Protein AF-A0A699HAK7-F1 (afdb_monomer_lite)

InterPro domains:
  IPR029480 Transposase-associated domain [PF13963] (59-131)

Foldseek 3Di:
DDDDDDDDDDDDDDDDDDDDDDDDDDDDDDDDDDDDDDDDPPPPPPPDDPPPLVPCPDPVLLVDDLVDPSVVVSLVVLLVLCQVLADPVQWAFAQFPVRVSVDIDHSVCNSVRCSVGGGDPVPPAPVSSRGDDDDDDPPPPPPPDDD

Organism: Tanacetum cinerariifolium (NCBI:txid118510)

Radius of gyration: 33.63 Å; chains: 1; bounding box: 72×109×60 Å

Secondary structure (DSSP, 8-state):
---------------------PPPPP---------------------------------GGGGS-TTSHHHHHHHHHHHHHHGGG--TTSEEE--BTTTTTTSEEEHHHHHHHHHHH-B-TT--S-GGGTPPPPPPPP---------

Structure (mmCIF, N/CA/C/O backbone):
data_AF-A0A699HAK7-F1
#
_entry.id   AF-A0A699HAK7-F1
#
loop_
_atom_site.group_PDB
_atom_site.id
_atom_site.type_symbol
_atom_site.label_atom_id
_atom_site.label_alt_id
_atom_site.label_comp_id
_atom_site.label_asym_id
_atom_site.label_entity_id
_atom_site.label_seq_id
_atom_site.pdbx_PDB_ins_code
_atom_site.Cartn_x
_atom_site.Cartn_y
_atom_site.Cartn_z
_atom_site.occupancy
_atom_site.B_iso_or_equiv
_atom_site.auth_seq_id
_atom_site.auth_comp_id
_atom_site.auth_asym_id
_atom_site.auth_atom_id
_atom_site.pdbx_PDB_model_num
ATOM 1 N N . MET A 1 1 ? -11.913 55.720 -42.803 1.00 36.62 1 MET A N 1
ATOM 2 C CA . MET A 1 1 ? -11.123 56.812 -43.414 1.00 36.62 1 MET A CA 1
ATOM 3 C C . MET A 1 1 ? -9.785 56.882 -42.681 1.00 36.62 1 MET A C 1
ATOM 5 O O . MET A 1 1 ? -9.794 56.740 -41.470 1.00 36.62 1 MET A O 1
ATOM 9 N N . SER A 1 2 ? -8.704 56.938 -43.469 1.00 47.06 2 SER A N 1
ATOM 10 C CA . SER A 1 2 ? -7.247 56.695 -43.267 1.00 47.06 2 SER A CA 1
ATOM 11 C C . SER A 1 2 ? -6.549 57.370 -42.062 1.00 47.06 2 SER A C 1
ATOM 13 O O . SER A 1 2 ? -7.217 58.172 -41.415 1.00 47.06 2 SER A O 1
ATOM 15 N N . PRO A 1 3 ? -5.218 57.196 -41.802 1.00 51.50 3 PRO A N 1
ATOM 16 C CA . PRO A 1 3 ? -4.129 56.420 -42.470 1.00 51.50 3 PRO A CA 1
ATOM 17 C C . PRO A 1 3 ? -3.347 55.509 -41.464 1.00 51.50 3 PRO A C 1
ATOM 19 O O . PRO A 1 3 ? -3.721 55.445 -40.305 1.00 51.50 3 PRO A O 1
ATOM 22 N N . GLY A 1 4 ? -2.285 54.731 -41.726 1.00 39.62 4 GLY A N 1
ATOM 23 C CA . GLY A 1 4 ? -1.384 54.491 -42.860 1.00 39.62 4 GLY A CA 1
ATOM 24 C C . GLY A 1 4 ? 0.087 54.416 -42.379 1.00 39.62 4 GLY A C 1
ATOM 25 O O . GLY A 1 4 ? 0.558 55.402 -41.831 1.00 39.62 4 GLY A O 1
ATOM 26 N N . LYS A 1 5 ? 0.799 53.300 -42.673 1.00 49.19 5 LYS A N 1
ATOM 27 C CA . LYS A 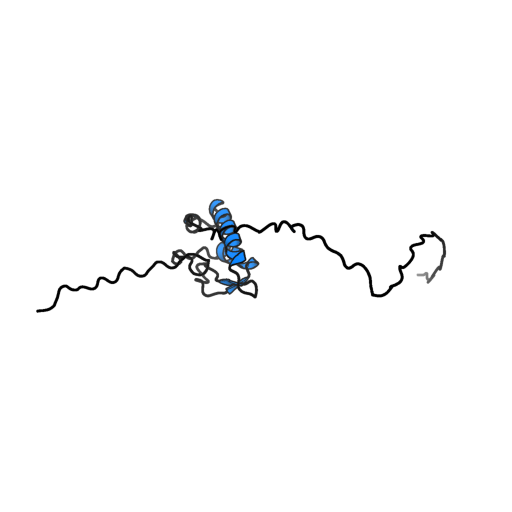1 5 ? 2.282 53.076 -42.614 1.00 49.19 5 LYS A CA 1
ATOM 28 C C . LYS A 1 5 ? 2.941 53.250 -41.213 1.00 49.19 5 LYS A C 1
ATOM 30 O O . LYS A 1 5 ? 2.398 53.910 -40.352 1.00 49.19 5 LYS A O 1
ATOM 35 N N . VAL A 1 6 ? 4.081 52.654 -40.845 1.00 48.94 6 VAL A N 1
ATOM 36 C CA . VAL A 1 6 ? 5.355 52.462 -41.555 1.00 48.94 6 VAL A CA 1
ATOM 37 C C . VAL A 1 6 ? 6.159 51.331 -40.867 1.00 48.94 6 VAL A C 1
ATOM 39 O O . VAL A 1 6 ? 6.100 51.185 -39.649 1.00 48.94 6 VAL A O 1
ATOM 42 N N . ALA A 1 7 ? 6.940 50.574 -41.644 1.00 48.41 7 ALA A N 1
ATOM 43 C CA . ALA A 1 7 ? 8.033 49.722 -41.170 1.00 48.41 7 ALA A CA 1
ATOM 44 C C . ALA A 1 7 ? 9.278 50.567 -40.847 1.00 48.41 7 ALA A C 1
ATOM 46 O O . ALA A 1 7 ? 9.574 51.513 -41.577 1.00 48.41 7 ALA A O 1
ATOM 47 N N . GLY A 1 8 ? 10.034 50.214 -39.808 1.00 43.47 8 GLY A N 1
ATOM 48 C CA . GLY A 1 8 ? 11.263 50.928 -39.474 1.00 43.47 8 GLY A CA 1
ATOM 49 C C . GLY A 1 8 ? 12.186 50.144 -38.555 1.00 43.47 8 GLY A C 1
ATOM 50 O O . GLY A 1 8 ? 12.210 50.391 -37.354 1.00 43.47 8 GLY A O 1
ATOM 51 N N . ASP A 1 9 ? 12.979 49.252 -39.145 1.00 46.22 9 ASP A N 1
ATOM 52 C CA . ASP A 1 9 ? 14.245 48.792 -38.584 1.00 46.22 9 ASP A CA 1
ATOM 53 C C . ASP A 1 9 ? 15.148 49.988 -38.254 1.00 46.22 9 ASP A C 1
ATOM 55 O O . ASP A 1 9 ? 15.412 50.854 -39.096 1.00 46.22 9 ASP A O 1
ATOM 59 N N . LYS A 1 10 ? 15.652 50.027 -37.019 1.00 51.22 10 LYS A N 1
ATOM 60 C CA . LYS A 1 10 ? 16.774 50.885 -36.635 1.00 51.22 10 LYS A CA 1
ATOM 61 C C . LYS A 1 10 ? 17.806 50.059 -35.886 1.00 51.22 10 LYS A C 1
ATOM 63 O O . LYS A 1 10 ? 17.711 49.819 -34.688 1.00 51.22 10 LYS A O 1
ATOM 68 N N . THR A 1 11 ? 18.825 49.681 -36.644 1.00 43.38 11 THR A N 1
ATOM 69 C CA . THR A 1 11 ? 20.184 49.418 -36.181 1.00 43.38 11 THR A CA 1
ATOM 70 C C . THR A 1 11 ? 20.677 50.558 -35.287 1.00 43.38 11 THR A C 1
ATOM 72 O O . THR A 1 11 ? 20.585 51.727 -35.666 1.00 43.38 11 THR A O 1
ATOM 75 N N . GLY A 1 12 ? 21.248 50.222 -34.132 1.00 37.12 12 GLY A N 1
ATOM 76 C CA . GLY A 1 12 ? 21.833 51.187 -33.208 1.00 37.12 12 GLY A CA 1
ATOM 77 C C . GLY A 1 12 ? 22.875 50.534 -32.312 1.00 37.12 12 GLY A C 1
ATOM 78 O O . GLY A 1 12 ? 22.566 50.089 -31.215 1.00 37.12 12 GLY A O 1
ATOM 79 N N . SER A 1 13 ? 24.111 50.480 -32.807 1.00 45.62 13 SER A N 1
ATOM 80 C CA . SER A 1 13 ? 25.314 50.108 -32.065 1.00 45.62 13 SER A CA 1
ATOM 81 C C . SER A 1 13 ? 25.565 51.006 -30.853 1.00 45.62 13 SER A C 1
ATOM 83 O O . SER A 1 13 ? 25.444 52.227 -30.961 1.00 45.62 13 SER A O 1
ATOM 85 N N . LYS A 1 14 ? 26.007 50.381 -29.756 1.00 52.38 14 LYS A N 1
ATOM 86 C CA . LYS A 1 14 ? 26.917 50.817 -28.667 1.00 52.38 14 LYS A CA 1
ATOM 87 C C . LYS A 1 14 ? 26.755 49.731 -27.584 1.00 52.38 14 LYS A C 1
ATOM 89 O O . LYS A 1 14 ? 25.638 49.304 -27.357 1.00 52.38 14 LYS A O 1
ATOM 94 N N . ASN A 1 15 ? 27.760 49.194 -26.906 1.00 41.12 15 ASN A N 1
ATOM 95 C CA . ASN A 1 15 ? 29.102 49.657 -26.611 1.00 41.12 15 ASN A CA 1
ATOM 96 C C . ASN A 1 15 ? 29.868 48.530 -25.884 1.00 41.12 15 ASN A C 1
ATOM 98 O O . ASN A 1 15 ? 29.354 47.858 -25.001 1.00 41.12 15 ASN A O 1
ATOM 102 N N . ARG A 1 16 ? 31.127 48.398 -26.299 1.00 46.16 16 ARG A N 1
ATOM 103 C CA . ARG A 1 16 ? 32.324 47.907 -25.609 1.00 46.16 16 ARG A CA 1
ATOM 104 C C . ARG A 1 16 ? 32.247 47.815 -24.073 1.00 46.16 16 ARG A C 1
ATOM 106 O O . ARG A 1 16 ? 32.190 48.841 -23.402 1.00 46.16 16 ARG A O 1
ATOM 113 N N . SER A 1 17 ? 32.463 46.609 -23.551 1.00 45.50 17 SER A N 1
ATOM 114 C CA . SER A 1 17 ? 33.194 46.390 -22.299 1.00 45.50 17 SER A CA 1
ATOM 115 C C . SER A 1 17 ? 34.064 45.139 -22.428 1.00 45.50 17 SER A C 1
ATOM 117 O O . SER A 1 17 ? 33.565 44.038 -22.652 1.00 45.50 17 SER A O 1
ATOM 119 N N . GLU A 1 18 ? 35.371 45.367 -22.343 1.00 51.75 18 GLU A N 1
ATOM 120 C CA . GLU A 1 18 ? 36.440 44.381 -22.210 1.00 51.75 18 GLU A CA 1
ATOM 121 C C . GLU A 1 18 ? 36.176 43.434 -21.038 1.00 51.75 18 GLU A C 1
ATOM 123 O O . GLU A 1 18 ? 35.975 43.900 -19.923 1.00 51.75 18 GLU A O 1
ATOM 128 N N . PHE A 1 19 ? 36.255 42.126 -21.276 1.00 44.22 19 PHE A N 1
ATOM 129 C CA . PHE A 1 19 ? 36.704 41.167 -20.269 1.00 44.22 19 PHE A CA 1
ATOM 130 C C . PHE A 1 19 ? 37.558 40.119 -20.979 1.00 44.22 19 PHE A C 1
ATOM 132 O O . PHE A 1 19 ? 37.093 39.327 -21.796 1.00 44.22 19 PHE A O 1
ATOM 139 N N . THR A 1 20 ? 38.856 40.219 -20.732 1.00 50.62 20 THR A N 1
ATOM 140 C CA . THR A 1 20 ? 39.876 39.267 -21.144 1.00 50.62 20 THR A CA 1
ATOM 141 C C . THR A 1 20 ? 39.738 38.009 -20.297 1.00 50.62 20 THR A C 1
ATOM 143 O O . THR A 1 20 ? 40.037 38.058 -19.106 1.00 50.62 20 THR A O 1
ATOM 146 N N . GLU A 1 21 ? 39.365 36.880 -20.889 1.00 47.50 21 GLU A N 1
ATOM 147 C CA . GLU A 1 21 ? 39.624 35.576 -20.277 1.00 47.50 21 GLU A CA 1
ATOM 148 C C . GLU A 1 21 ? 40.296 34.655 -21.295 1.00 47.50 21 GLU A C 1
ATOM 150 O O . GLU A 1 21 ? 39.738 34.271 -22.323 1.00 47.50 21 GLU A O 1
ATOM 155 N N . SER A 1 22 ? 41.572 34.392 -21.013 1.00 48.06 22 SER A N 1
ATOM 156 C CA . SER A 1 22 ? 42.478 33.541 -21.772 1.00 48.06 22 SER A CA 1
ATOM 157 C C . SER A 1 22 ? 42.033 32.083 -21.734 1.00 48.06 22 SER A C 1
ATOM 159 O O . SER A 1 22 ? 41.882 31.495 -20.666 1.00 48.06 22 SER A O 1
ATOM 161 N N . LEU A 1 23 ? 41.932 31.472 -22.913 1.00 47.78 23 LEU A N 1
ATOM 162 C CA . LEU A 1 23 ? 41.867 30.021 -23.082 1.00 47.78 23 LEU A CA 1
ATOM 163 C C . LEU A 1 23 ? 43.209 29.376 -22.663 1.00 47.78 23 LEU A C 1
ATOM 165 O O . LEU A 1 23 ? 44.244 29.771 -23.210 1.00 47.78 23 LEU A O 1
ATOM 169 N N . PRO A 1 24 ? 43.242 28.360 -21.781 1.00 44.06 24 PRO A N 1
ATOM 170 C CA . PRO A 1 24 ? 44.450 27.567 -21.571 1.00 44.06 24 PRO A CA 1
ATOM 171 C C . PRO A 1 24 ? 44.645 26.518 -22.682 1.00 44.06 24 PRO A C 1
ATOM 173 O O . PRO A 1 24 ? 43.705 25.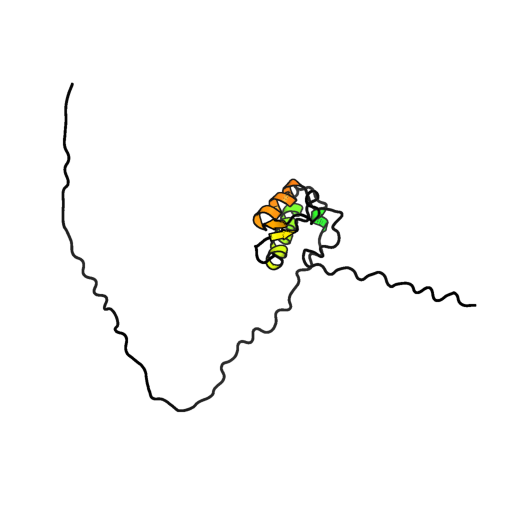844 -23.108 1.00 44.06 24 PRO A O 1
ATOM 176 N N . LYS A 1 25 ? 45.893 26.400 -23.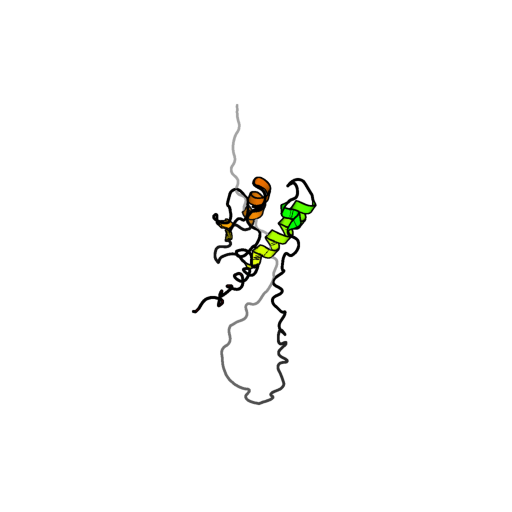157 1.00 51.53 25 LYS A N 1
ATOM 177 C CA . LYS A 1 25 ? 46.358 25.405 -24.140 1.00 51.53 25 LYS A CA 1
ATOM 178 C C . LYS A 1 25 ? 46.469 24.003 -23.514 1.00 51.53 25 LYS A C 1
ATOM 180 O O . LYS A 1 25 ? 46.730 23.908 -22.318 1.00 51.53 25 LYS A O 1
ATOM 185 N N . PRO A 1 26 ? 46.364 22.923 -24.312 1.00 46.56 26 PRO A N 1
ATOM 186 C CA . PRO A 1 26 ? 46.693 21.578 -23.857 1.00 46.56 26 PRO A CA 1
ATOM 187 C C . PRO A 1 26 ? 48.203 21.339 -23.964 1.00 46.56 26 PRO A C 1
ATOM 189 O O . PRO A 1 26 ? 48.781 21.497 -25.041 1.00 46.56 26 PRO A O 1
ATOM 192 N N . GLU A 1 27 ? 48.840 20.921 -22.873 1.00 40.69 27 GLU A N 1
ATOM 193 C CA . GLU A 1 27 ? 50.210 20.412 -22.913 1.00 40.69 27 GLU A CA 1
ATOM 194 C C . GLU A 1 27 ? 50.319 18.998 -22.341 1.00 40.69 27 GLU A C 1
ATOM 196 O O . GLU A 1 27 ? 49.538 18.551 -21.504 1.00 40.69 27 GLU A O 1
ATOM 201 N N . SER A 1 28 ? 51.245 18.273 -22.954 1.00 45.25 28 SER A N 1
ATOM 202 C CA . SER A 1 28 ? 51.282 16.832 -23.131 1.00 45.25 28 SER A CA 1
ATOM 203 C C . SER A 1 28 ? 52.299 16.185 -22.196 1.00 45.25 28 SER A C 1
ATOM 205 O O . SER A 1 28 ? 53.425 16.650 -22.091 1.00 45.25 28 SER A O 1
ATOM 207 N N . THR A 1 29 ? 51.865 15.069 -21.613 1.00 50.72 29 THR A N 1
ATOM 208 C CA . THR A 1 29 ? 52.571 13.818 -21.288 1.00 50.72 29 THR A CA 1
ATOM 209 C C . THR A 1 29 ? 54.093 13.829 -21.082 1.00 50.72 29 THR A C 1
ATOM 211 O O . THR A 1 29 ? 54.853 14.070 -22.014 1.00 50.72 29 THR A O 1
ATOM 214 N N . ALA A 1 30 ? 54.462 13.294 -19.913 1.00 45.44 30 ALA A N 1
ATOM 215 C CA . ALA A 1 30 ? 55.583 12.389 -19.638 1.00 45.44 30 ALA A CA 1
ATOM 216 C C . ALA A 1 30 ? 56.718 12.928 -18.745 1.00 45.44 30 ALA A C 1
ATOM 218 O O . ALA A 1 30 ? 57.346 13.947 -19.000 1.00 45.44 30 ALA A O 1
ATOM 219 N N . ASP A 1 31 ? 56.982 12.092 -17.740 1.00 47.97 31 ASP A N 1
ATOM 220 C CA . ASP A 1 31 ? 58.224 11.895 -17.003 1.00 47.97 31 ASP A CA 1
ATOM 221 C C . ASP A 1 31 ? 58.551 12.748 -15.776 1.00 47.97 31 ASP A C 1
ATOM 223 O O . ASP A 1 31 ? 58.619 13.973 -15.802 1.00 47.97 31 ASP A O 1
ATOM 227 N N . ARG A 1 32 ? 58.943 11.987 -14.735 1.00 50.59 32 ARG A N 1
ATOM 228 C CA . ARG A 1 32 ? 59.725 12.375 -13.549 1.00 50.59 32 ARG A CA 1
ATOM 229 C C . ARG A 1 32 ? 58.845 12.903 -12.413 1.00 50.59 32 ARG A C 1
ATOM 231 O O . ARG A 1 32 ? 58.557 14.082 -12.342 1.00 50.59 32 ARG A O 1
ATOM 238 N N . VAL A 1 33 ? 58.390 12.061 -11.481 1.00 48.56 33 VAL A N 1
ATOM 239 C CA . VAL A 1 33 ? 59.241 11.581 -10.377 1.00 48.56 33 VAL A CA 1
ATOM 240 C C . VAL A 1 33 ? 58.835 10.175 -9.911 1.00 48.56 33 VAL A C 1
ATOM 242 O O . VAL A 1 33 ? 57.807 9.971 -9.271 1.00 48.56 33 VAL A O 1
ATOM 245 N N . TYR A 1 34 ? 59.718 9.208 -10.149 1.00 37.50 34 TYR A N 1
ATOM 246 C CA . TYR A 1 34 ? 59.876 8.041 -9.286 1.00 37.50 34 TYR A CA 1
ATOM 247 C C . TYR A 1 34 ? 60.601 8.502 -8.014 1.00 37.50 34 TYR A C 1
ATOM 249 O O . TYR A 1 34 ? 61.749 8.925 -8.119 1.00 37.50 34 TYR A O 1
ATOM 257 N N . SER A 1 35 ? 59.939 8.479 -6.849 1.00 53.50 35 SER A N 1
ATOM 258 C CA . SER A 1 35 ? 60.484 7.927 -5.590 1.00 53.50 35 SER A CA 1
ATOM 259 C C . SER A 1 35 ? 59.599 8.256 -4.370 1.00 53.50 35 SER A C 1
ATOM 261 O O . SER A 1 35 ? 59.645 9.343 -3.807 1.00 53.50 35 SER A O 1
ATOM 263 N N . ARG A 1 36 ? 58.824 7.243 -3.966 1.00 55.28 36 ARG A N 1
ATOM 264 C CA . ARG A 1 36 ? 58.730 6.676 -2.608 1.00 55.28 36 ARG A CA 1
ATOM 265 C C . ARG A 1 36 ? 58.375 7.589 -1.422 1.00 55.28 36 ARG A C 1
ATOM 267 O O . ARG A 1 36 ? 59.264 8.096 -0.756 1.00 55.28 36 ARG A O 1
ATOM 274 N N . THR A 1 37 ? 57.115 7.496 -0.995 1.00 46.06 37 THR A N 1
ATOM 275 C CA . THR A 1 37 ? 56.745 7.161 0.397 1.00 46.06 37 THR A CA 1
ATOM 276 C C . THR A 1 37 ? 55.322 6.598 0.437 1.00 46.06 37 THR A C 1
ATOM 278 O O . THR A 1 37 ? 54.375 7.207 -0.047 1.00 46.06 37 THR A O 1
ATOM 281 N N . ALA A 1 38 ? 55.179 5.400 1.007 1.00 51.75 38 ALA A N 1
ATOM 282 C CA . ALA A 1 38 ? 53.897 4.850 1.419 1.00 51.75 38 ALA A CA 1
ATOM 283 C C . ALA A 1 38 ? 53.543 5.442 2.788 1.00 51.75 38 ALA A C 1
ATOM 285 O O . ALA A 1 38 ? 54.306 5.275 3.737 1.00 51.75 38 ALA A O 1
ATOM 286 N N . ALA A 1 39 ? 52.400 6.114 2.891 1.00 46.75 39 ALA A N 1
ATOM 287 C CA . ALA A 1 39 ? 51.763 6.420 4.165 1.00 46.75 39 ALA A CA 1
ATOM 288 C C . ALA A 1 39 ? 50.246 6.471 3.946 1.00 46.75 39 ALA A C 1
ATOM 290 O O . ALA A 1 39 ? 49.735 7.346 3.256 1.00 46.75 39 ALA A O 1
ATOM 291 N N . ALA A 1 40 ? 49.596 5.436 4.477 1.00 49.03 40 ALA A N 1
ATOM 292 C CA . ALA A 1 40 ? 48.172 5.236 4.713 1.00 49.03 40 ALA A CA 1
ATOM 293 C C . ALA A 1 40 ? 47.211 6.270 4.101 1.00 49.03 40 ALA A C 1
ATOM 295 O O . ALA A 1 40 ? 46.931 7.315 4.688 1.00 49.03 40 ALA A O 1
ATOM 296 N N . VAL A 1 41 ? 46.575 5.887 2.991 1.00 46.88 41 VAL A N 1
ATOM 297 C CA . VAL A 1 41 ? 45.183 6.286 2.789 1.00 46.88 41 VAL A CA 1
ATOM 298 C C . VAL A 1 41 ? 44.408 5.691 3.960 1.00 46.88 41 VAL A C 1
ATOM 300 O O . VAL A 1 41 ? 44.258 4.475 4.069 1.00 46.88 41 VAL A O 1
ATOM 303 N N . ALA A 1 42 ? 43.996 6.537 4.901 1.00 53.19 42 ALA A N 1
ATOM 304 C CA . ALA A 1 42 ? 42.945 6.168 5.827 1.00 53.19 42 ALA A CA 1
ATOM 305 C C . ALA A 1 42 ? 41.705 5.946 4.962 1.00 53.19 42 ALA A C 1
ATOM 307 O O . ALA A 1 42 ? 41.016 6.889 4.574 1.00 53.19 42 ALA A O 1
ATOM 308 N N . ALA A 1 43 ? 41.494 4.687 4.586 1.00 53.53 43 ALA A N 1
ATOM 309 C CA . ALA A 1 43 ? 40.202 4.210 4.169 1.00 53.53 43 ALA A CA 1
ATOM 310 C C . ALA A 1 43 ? 39.247 4.596 5.297 1.00 53.53 43 ALA A C 1
ATOM 312 O O . ALA A 1 43 ? 39.278 4.028 6.389 1.00 53.53 43 ALA A O 1
ATOM 313 N N . VAL A 1 44 ? 38.423 5.612 5.054 1.00 52.12 44 VAL A N 1
ATOM 314 C CA . VAL A 1 44 ? 37.121 5.652 5.702 1.00 52.12 44 VAL A CA 1
ATOM 315 C C . VAL A 1 44 ? 36.381 4.466 5.105 1.00 52.12 44 VAL A C 1
ATOM 317 O O . VAL A 1 44 ? 35.731 4.565 4.070 1.00 52.12 44 VAL A O 1
ATOM 320 N N . GLU A 1 45 ? 36.601 3.311 5.721 1.00 56.88 45 GLU A N 1
ATOM 321 C CA . GLU A 1 45 ? 35.754 2.143 5.592 1.00 56.88 45 GLU A CA 1
ATOM 322 C C . GLU A 1 45 ? 34.333 2.606 5.944 1.00 56.88 45 GLU A C 1
ATOM 324 O O . GLU A 1 45 ? 34.120 3.065 7.075 1.00 56.88 45 GLU A O 1
ATOM 329 N N . PRO A 1 46 ? 33.334 2.531 5.046 1.00 54.34 46 PRO A N 1
ATOM 330 C CA . PRO A 1 46 ? 31.959 2.558 5.504 1.00 54.34 46 PRO A CA 1
ATOM 331 C C . PRO A 1 46 ? 31.717 1.254 6.275 1.00 54.34 46 PRO A C 1
ATOM 333 O O . PRO A 1 46 ? 31.336 0.231 5.712 1.00 54.34 46 PRO A O 1
ATOM 336 N N . SER A 1 47 ? 31.992 1.304 7.580 1.00 52.78 47 SER A N 1
ATOM 337 C CA . SER A 1 47 ? 31.579 0.305 8.565 1.00 52.78 47 SER A CA 1
ATOM 338 C C . SER A 1 47 ? 30.070 0.048 8.412 1.00 52.78 47 SER A C 1
ATOM 340 O O . SER A 1 47 ? 29.313 0.998 8.177 1.00 52.78 47 SER A O 1
ATOM 342 N N . PRO A 1 48 ? 29.622 -1.217 8.458 1.00 55.03 48 PRO A N 1
ATOM 343 C CA . PRO A 1 48 ? 28.376 -1.636 7.845 1.00 55.03 48 PRO A CA 1
ATOM 344 C C . PRO A 1 48 ? 27.207 -1.124 8.674 1.00 55.03 48 PRO A C 1
ATOM 346 O O . PRO A 1 48 ? 26.992 -1.569 9.800 1.00 55.03 48 PRO A O 1
ATOM 349 N N . GLN A 1 49 ? 26.410 -0.220 8.108 1.00 43.00 49 GLN A N 1
ATOM 350 C CA . GLN A 1 49 ? 25.081 0.009 8.656 1.00 43.00 49 GLN A CA 1
ATOM 351 C C . GLN A 1 49 ? 24.311 -1.290 8.397 1.00 43.00 49 GLN A C 1
ATOM 353 O O . GLN A 1 49 ? 24.192 -1.678 7.226 1.00 43.00 49 GLN A O 1
ATOM 358 N N . PRO A 1 50 ? 23.842 -2.008 9.435 1.00 46.91 50 PRO A N 1
ATOM 359 C CA . PRO A 1 50 ? 22.974 -3.142 9.206 1.00 46.91 50 PRO A CA 1
ATOM 360 C C . PRO A 1 50 ? 21.823 -2.616 8.362 1.00 46.91 50 PRO A C 1
ATOM 362 O O . PRO A 1 50 ? 21.312 -1.519 8.590 1.00 46.91 50 PRO A O 1
ATOM 365 N N . THR A 1 51 ? 21.469 -3.371 7.334 1.00 48.41 51 THR A N 1
ATOM 366 C CA . THR A 1 51 ? 20.203 -3.218 6.642 1.00 48.41 51 THR A CA 1
ATOM 367 C C . THR A 1 51 ? 19.108 -3.319 7.698 1.00 48.41 51 THR A C 1
ATOM 369 O O . THR A 1 51 ? 18.612 -4.410 7.977 1.00 48.41 51 THR A O 1
ATOM 372 N N . GLU A 1 52 ? 18.761 -2.202 8.333 1.00 49.78 52 GLU A N 1
ATOM 373 C CA . GLU A 1 52 ? 17.511 -2.055 9.047 1.00 49.78 52 GLU A CA 1
ATOM 374 C C . GLU A 1 52 ? 16.451 -2.134 7.960 1.00 49.78 52 GLU A C 1
ATOM 376 O O . GLU A 1 52 ? 16.032 -1.149 7.352 1.00 49.78 52 GLU A O 1
ATOM 381 N N . VAL A 1 53 ? 16.068 -3.368 7.643 1.00 53.75 53 VAL A N 1
ATOM 382 C CA . VAL A 1 53 ? 14.747 -3.649 7.121 1.00 53.75 53 VAL A CA 1
ATOM 383 C C . VAL A 1 53 ? 13.831 -3.001 8.146 1.00 53.75 53 VAL A C 1
ATOM 385 O O . VAL A 1 53 ? 13.690 -3.524 9.247 1.00 53.75 53 VAL A O 1
ATOM 388 N N . MET A 1 54 ? 13.320 -1.808 7.841 1.00 52.59 54 MET A N 1
ATOM 389 C CA . MET A 1 54 ? 12.338 -1.139 8.681 1.00 52.59 54 MET A CA 1
ATOM 390 C C . MET A 1 54 ? 11.144 -2.085 8.757 1.00 52.59 54 MET A C 1
ATOM 392 O O . MET A 1 54 ? 10.342 -2.174 7.827 1.00 52.59 54 MET A O 1
ATOM 396 N N . VAL A 1 55 ? 11.081 -2.883 9.817 1.00 64.44 55 VAL A N 1
ATOM 397 C CA . VAL A 1 55 ? 9.973 -3.800 10.023 1.00 64.44 55 VAL A CA 1
ATOM 398 C C . VAL A 1 55 ? 8.793 -2.914 10.392 1.00 64.44 55 VAL A C 1
ATOM 400 O O . VAL A 1 55 ? 8.809 -2.217 11.405 1.00 64.44 55 VAL A O 1
ATOM 403 N N . ILE A 1 56 ? 7.793 -2.841 9.512 1.00 72.19 56 ILE A N 1
ATOM 404 C CA . ILE A 1 56 ? 6.557 -2.127 9.828 1.00 72.19 56 ILE A CA 1
ATOM 405 C C . ILE A 1 56 ? 5.760 -3.025 10.774 1.00 72.19 56 ILE A C 1
ATOM 407 O O . ILE A 1 56 ? 4.910 -3.807 10.342 1.00 72.19 56 ILE A O 1
ATOM 411 N N . ASP A 1 57 ? 6.086 -2.925 12.059 1.00 76.06 57 ASP A N 1
ATOM 412 C CA . ASP A 1 57 ? 5.445 -3.701 13.121 1.00 76.06 57 ASP A CA 1
ATOM 413 C C . ASP A 1 57 ? 4.025 -3.195 13.402 1.00 76.06 57 ASP A C 1
ATOM 415 O O . ASP A 1 57 ? 3.107 -3.983 13.639 1.00 76.06 57 ASP A O 1
ATOM 419 N N . ASP A 1 58 ? 3.807 -1.880 13.298 1.00 88.62 58 ASP A N 1
ATOM 420 C CA . ASP A 1 58 ? 2.478 -1.292 13.438 1.00 88.62 58 ASP A CA 1
ATOM 421 C C . ASP A 1 58 ? 1.736 -1.232 12.096 1.00 88.62 58 ASP A C 1
ATOM 423 O O . ASP A 1 58 ? 1.954 -0.358 11.250 1.00 88.62 58 ASP A O 1
ATOM 427 N N . LYS A 1 59 ? 0.807 -2.175 11.923 1.00 92.50 59 LYS A N 1
ATOM 428 C CA . LYS A 1 59 ? -0.126 -2.241 10.789 1.00 92.50 59 LYS A CA 1
ATOM 429 C C . LYS A 1 59 ? -1.544 -1.815 11.173 1.00 92.50 59 LYS A C 1
ATOM 431 O O . LYS A 1 59 ? -2.442 -1.895 10.333 1.00 92.50 59 LYS A O 1
ATOM 436 N N . SER A 1 60 ? -1.770 -1.375 12.415 1.00 95.00 60 SER A N 1
ATOM 437 C CA . SER A 1 60 ? -3.108 -1.033 12.921 1.00 95.00 60 SER A CA 1
ATOM 438 C C . SER A 1 60 ? -3.751 0.109 12.132 1.00 95.00 60 SER A C 1
ATOM 440 O O . SER A 1 60 ? -4.955 0.078 11.882 1.00 95.00 60 SER A O 1
ATOM 442 N N . TRP A 1 61 ? -2.940 1.036 11.610 1.00 95.62 61 TRP A N 1
ATOM 443 C CA . TRP A 1 61 ? -3.381 2.125 10.733 1.00 95.62 61 TRP A CA 1
ATOM 444 C C . TRP A 1 61 ? -4.154 1.641 9.496 1.00 95.62 61 TRP A C 1
ATOM 446 O O . TRP A 1 61 ? -5.001 2.364 8.983 1.00 95.62 61 TRP A O 1
ATOM 456 N N . THR A 1 62 ? -3.916 0.410 9.022 1.00 96.19 62 THR A N 1
ATOM 457 C CA . THR A 1 62 ? -4.641 -0.156 7.870 1.00 96.19 62 THR A CA 1
ATOM 458 C C . THR A 1 62 ? -6.116 -0.442 8.158 1.00 96.19 62 THR A C 1
ATOM 460 O O . THR A 1 62 ? -6.906 -0.568 7.218 1.00 96.19 62 THR A O 1
ATOM 463 N N . LEU A 1 63 ? -6.485 -0.534 9.441 1.00 95.44 63 LEU A N 1
ATOM 464 C CA . LEU A 1 63 ? -7.849 -0.757 9.920 1.00 95.44 63 LEU A CA 1
ATOM 465 C C . LEU A 1 63 ? -8.633 0.548 10.089 1.00 95.44 63 LEU A C 1
ATOM 467 O O . LEU A 1 63 ? -9.858 0.505 10.190 1.00 95.44 63 LEU A O 1
ATOM 471 N N . LEU A 1 64 ? -7.938 1.686 10.114 1.00 96.25 64 LEU A N 1
ATOM 472 C CA . LEU A 1 64 ? -8.535 2.994 10.347 1.00 96.25 64 LEU A CA 1
ATOM 473 C C . LEU A 1 64 ? -9.293 3.506 9.119 1.00 96.25 64 LEU A C 1
ATOM 475 O O . LEU A 1 64 ? -9.057 3.109 7.970 1.00 96.25 64 LEU A O 1
ATOM 479 N N . GLY A 1 65 ? -10.215 4.431 9.362 1.00 95.38 65 GLY A N 1
ATOM 480 C CA . GLY A 1 65 ? -10.889 5.186 8.324 1.00 95.38 65 GLY A CA 1
ATOM 481 C C . GLY A 1 65 ? -9.899 6.018 7.511 1.00 95.38 65 GLY A C 1
ATOM 482 O O . GLY A 1 65 ? -9.016 6.683 8.036 1.00 95.38 65 GLY A O 1
ATOM 483 N N . ARG A 1 66 ? -10.092 6.067 6.191 1.00 94.88 66 ARG A N 1
ATOM 484 C CA . ARG A 1 66 ? -9.213 6.809 5.260 1.00 94.88 66 ARG A CA 1
ATOM 485 C C . ARG A 1 66 ? -9.231 8.334 5.446 1.00 94.88 66 ARG A C 1
ATOM 487 O O . ARG A 1 66 ? -8.498 9.040 4.771 1.00 94.88 66 ARG A O 1
ATOM 494 N N . HIS A 1 67 ? -10.117 8.846 6.294 1.00 94.62 67 HIS A N 1
ATOM 495 C CA . HIS A 1 67 ? -10.190 10.258 6.669 1.00 94.62 67 HIS A CA 1
ATOM 496 C C . HIS A 1 67 ? -9.423 10.554 7.968 1.00 94.62 67 HIS A C 1
ATOM 498 O O . HIS A 1 67 ? -9.215 11.720 8.289 1.00 94.62 67 HIS A O 1
ATOM 504 N N . GLU A 1 68 ? -9.001 9.522 8.700 1.00 96.94 68 GLU A N 1
ATOM 505 C CA . GLU A 1 68 ? -8.267 9.651 9.954 1.00 96.94 68 GLU A CA 1
ATOM 506 C C . GLU A 1 68 ? -6.808 10.014 9.685 1.00 96.94 68 GLU A C 1
ATOM 508 O O . GLU A 1 68 ? -6.188 9.519 8.741 1.00 96.94 68 GLU A O 1
ATOM 513 N N . ARG A 1 69 ? -6.237 10.881 10.524 1.00 97.25 69 ARG A N 1
ATOM 514 C CA . ARG A 1 69 ? -4.864 11.386 10.365 1.00 97.25 69 ARG A CA 1
ATOM 515 C C . ARG A 1 69 ? -3.844 10.251 10.422 1.00 97.25 69 ARG A C 1
ATOM 517 O O . ARG A 1 69 ? -2.882 10.227 9.660 1.00 97.25 69 ARG A O 1
ATOM 524 N N . GLU A 1 70 ? -4.071 9.313 11.320 1.00 96.75 70 GLU A N 1
ATOM 525 C CA . GLU A 1 70 ? -3.234 8.160 11.606 1.00 96.75 70 GLU A CA 1
ATOM 526 C C . GLU A 1 70 ? -3.139 7.238 10.384 1.00 96.75 70 GLU A C 1
ATOM 528 O O . GLU A 1 70 ? -2.067 6.698 10.104 1.00 96.75 70 GLU A O 1
ATOM 533 N N . PHE A 1 71 ? -4.212 7.145 9.586 1.00 96.56 71 PHE A N 1
ATOM 534 C CA . PHE A 1 71 ? -4.188 6.447 8.303 1.00 96.56 71 PHE A CA 1
ATOM 535 C C . PHE A 1 71 ? -3.187 7.091 7.335 1.00 96.56 71 PHE A C 1
ATOM 537 O O . PHE A 1 71 ? -2.390 6.385 6.722 1.00 96.56 71 PHE A O 1
ATOM 544 N N . TYR A 1 72 ? -3.185 8.424 7.213 1.00 96.31 72 TYR A N 1
ATOM 545 C CA . TYR A 1 72 ? -2.247 9.136 6.334 1.00 96.31 72 TYR A CA 1
ATOM 546 C C . TYR A 1 72 ? -0.796 8.982 6.788 1.00 96.31 72 TYR A C 1
ATOM 548 O O . TYR A 1 72 ? 0.076 8.738 5.957 1.00 96.31 72 TYR A O 1
ATOM 556 N N . ILE A 1 73 ? -0.540 9.079 8.095 1.00 96.06 73 ILE A N 1
ATOM 557 C CA . ILE A 1 73 ? 0.803 8.897 8.663 1.00 96.06 73 ILE A CA 1
ATOM 558 C C . ILE A 1 73 ? 1.305 7.475 8.386 1.00 96.06 73 ILE A C 1
ATOM 560 O O . ILE A 1 73 ? 2.438 7.286 7.939 1.00 96.06 73 ILE A O 1
ATOM 564 N N . GLY A 1 74 ? 0.464 6.466 8.629 1.00 95.25 74 GLY A N 1
ATOM 565 C CA . GLY A 1 74 ? 0.787 5.072 8.337 1.00 95.25 74 GLY A CA 1
ATOM 566 C C . GLY A 1 74 ? 1.031 4.828 6.848 1.00 95.25 74 GLY A C 1
ATOM 567 O O . GLY A 1 74 ? 2.020 4.192 6.478 1.00 95.25 74 GLY A O 1
ATOM 568 N N . LEU A 1 75 ? 0.193 5.409 5.985 1.00 96.06 75 LEU A N 1
ATOM 569 C CA . LEU A 1 75 ? 0.349 5.340 4.536 1.00 96.06 75 LEU A CA 1
ATOM 570 C C . LEU A 1 75 ? 1.668 5.968 4.079 1.00 96.06 75 LEU A C 1
ATOM 572 O O . LEU A 1 75 ? 2.397 5.343 3.317 1.00 96.06 75 LEU A O 1
ATOM 576 N N . GLU A 1 76 ? 2.014 7.166 4.543 1.00 95.62 76 GLU A N 1
ATOM 577 C CA . GLU A 1 76 ? 3.268 7.830 4.173 1.00 95.62 76 GLU A CA 1
ATOM 578 C C . GLU A 1 76 ? 4.492 6.993 4.567 1.00 95.62 76 GLU A C 1
ATOM 580 O O . GLU A 1 76 ? 5.384 6.764 3.742 1.00 95.62 76 GLU A O 1
ATOM 585 N N . LYS A 1 77 ? 4.508 6.466 5.799 1.00 95.00 77 LYS A N 1
ATOM 586 C CA . LYS A 1 77 ? 5.553 5.544 6.267 1.00 95.00 77 LYS A CA 1
ATOM 587 C C . LYS A 1 77 ? 5.646 4.310 5.370 1.00 95.00 77 LYS A C 1
ATOM 589 O O . LYS A 1 77 ? 6.739 3.947 4.938 1.00 95.00 77 LYS A O 1
ATOM 594 N N . PHE A 1 78 ? 4.505 3.717 5.018 1.00 95.12 78 PHE A N 1
ATOM 595 C CA . PHE A 1 78 ? 4.442 2.570 4.117 1.00 95.12 78 PHE A CA 1
ATOM 596 C C . PHE A 1 78 ? 4.981 2.887 2.713 1.00 95.12 78 PHE A C 1
ATOM 598 O O . PHE A 1 78 ? 5.765 2.112 2.165 1.00 95.12 78 PHE A O 1
ATOM 605 N N . ILE A 1 79 ? 4.620 4.034 2.128 1.00 95.50 79 ILE A N 1
ATOM 606 C CA . ILE A 1 79 ? 5.143 4.466 0.824 1.00 95.50 79 ILE A CA 1
ATOM 607 C C . ILE A 1 79 ? 6.662 4.648 0.881 1.00 95.50 79 ILE A C 1
ATOM 609 O O . ILE A 1 79 ? 7.361 4.216 -0.035 1.00 95.50 79 ILE A O 1
ATOM 613 N N . ASN A 1 80 ? 7.187 5.263 1.943 1.00 95.00 80 ASN A N 1
ATOM 614 C CA .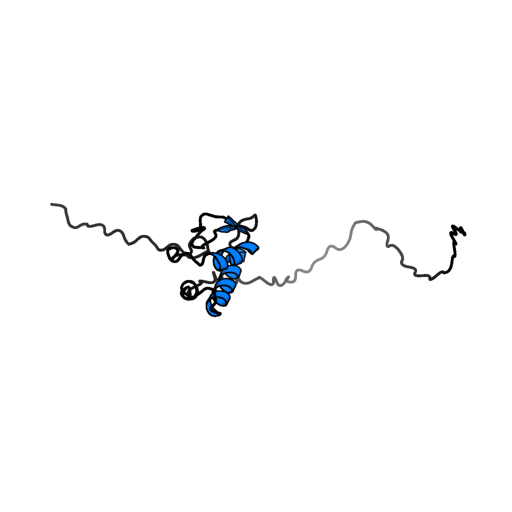 ASN A 1 80 ? 8.626 5.462 2.111 1.00 95.00 80 ASN A CA 1
ATOM 615 C C . ASN A 1 80 ? 9.381 4.134 2.231 1.00 95.00 80 ASN A C 1
ATOM 617 O O . ASN A 1 80 ? 10.394 3.958 1.556 1.00 95.00 80 ASN A O 1
ATOM 621 N N . HIS A 1 81 ? 8.842 3.181 2.990 1.00 93.00 81 HIS A N 1
ATOM 622 C CA . HIS A 1 81 ? 9.366 1.815 3.081 1.00 93.00 81 HIS A CA 1
ATOM 623 C C . HIS A 1 81 ? 9.370 1.077 1.737 1.00 93.00 81 HIS A C 1
ATOM 625 O O . HIS A 1 81 ? 10.288 0.329 1.417 1.00 93.00 81 HIS A O 1
ATOM 631 N N . CYS A 1 82 ? 8.363 1.323 0.903 1.00 93.94 82 CYS A N 1
ATOM 632 C CA . CYS A 1 82 ? 8.247 0.712 -0.417 1.00 93.94 82 CYS A CA 1
ATOM 633 C C . CYS A 1 82 ? 9.266 1.237 -1.440 1.00 93.94 82 CYS A C 1
ATOM 635 O O . CYS A 1 82 ? 9.506 0.572 -2.449 1.00 93.94 82 CYS A O 1
ATOM 637 N N . LYS A 1 83 ? 9.859 2.420 -1.224 1.00 94.06 83 LYS A N 1
ATOM 638 C CA . LYS A 1 83 ? 10.780 3.043 -2.189 1.00 94.06 83 LYS A CA 1
ATOM 639 C C . LYS A 1 83 ? 11.981 2.166 -2.571 1.00 94.06 83 LYS A C 1
ATOM 641 O O . LYS A 1 83 ? 12.195 1.986 -3.769 1.00 94.06 83 LYS A O 1
ATOM 646 N N . PRO A 1 84 ? 12.741 1.589 -1.626 1.00 93.88 84 PRO A N 1
ATOM 647 C CA . PRO A 1 84 ? 13.842 0.686 -1.966 1.00 93.88 84 PRO A CA 1
ATOM 648 C C . PRO A 1 84 ? 13.391 -0.653 -2.574 1.00 93.88 84 PRO A C 1
ATOM 650 O O . PRO A 1 84 ? 14.207 -1.353 -3.161 1.00 93.88 84 PRO A O 1
ATOM 653 N N . LEU A 1 85 ? 12.109 -1.018 -2.461 1.00 93.19 85 LEU A N 1
ATOM 654 C CA . LEU A 1 85 ? 11.568 -2.315 -2.894 1.00 93.19 85 LEU A CA 1
ATOM 655 C C . LEU A 1 85 ? 10.960 -2.284 -4.303 1.00 93.19 85 LEU A C 1
ATOM 657 O O . LEU A 1 85 ? 10.331 -3.248 -4.747 1.00 93.19 85 LEU A O 1
ATOM 661 N N . MET A 1 86 ? 11.087 -1.159 -5.005 1.00 94.56 86 MET A N 1
ATOM 662 C CA . MET A 1 86 ? 10.565 -1.021 -6.357 1.00 94.56 86 MET A CA 1
ATOM 663 C C . MET A 1 86 ? 11.313 -1.923 -7.346 1.00 94.56 86 MET A C 1
ATOM 665 O O . MET A 1 86 ? 12.513 -2.158 -7.246 1.00 94.56 86 MET A O 1
ATOM 669 N N . SER A 1 87 ? 10.592 -2.372 -8.370 1.00 94.19 87 SER A N 1
ATOM 670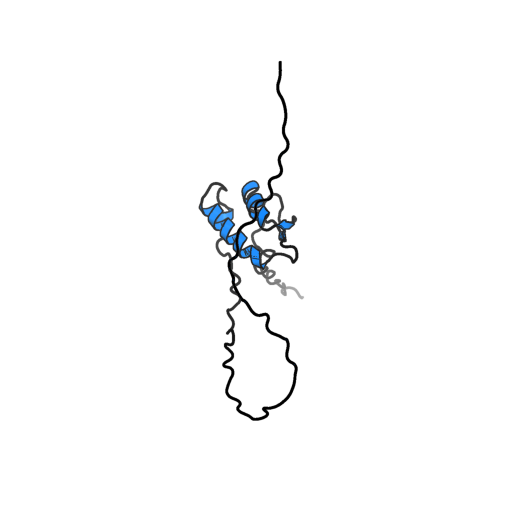 C CA . SER A 1 87 ? 11.202 -2.971 -9.562 1.00 94.19 87 SER A CA 1
ATOM 671 C C . SER A 1 87 ? 12.111 -1.977 -10.297 1.00 94.19 87 SER A C 1
ATOM 673 O O . SER A 1 87 ? 12.005 -0.763 -10.113 1.00 94.19 87 SER A O 1
ATOM 675 N N . SER A 1 88 ? 12.934 -2.481 -11.220 1.00 92.88 88 SER A N 1
ATOM 676 C CA . SER A 1 88 ? 13.828 -1.672 -12.069 1.00 92.88 88 SER A CA 1
ATOM 677 C C . SER A 1 88 ? 13.120 -0.573 -12.873 1.00 92.88 88 SER A C 1
ATOM 679 O O . SER A 1 88 ? 13.745 0.408 -13.260 1.00 92.88 88 SER A O 1
ATOM 681 N N . VAL A 1 89 ? 11.810 -0.704 -13.097 1.00 93.88 89 VAL A N 1
ATOM 682 C CA . VAL A 1 89 ? 10.966 0.286 -13.788 1.00 93.88 89 VAL A CA 1
ATOM 683 C C . VAL A 1 89 ? 10.198 1.210 -12.830 1.00 93.88 89 VAL A C 1
ATOM 685 O O . VAL A 1 89 ? 9.242 1.869 -13.238 1.00 93.88 89 VAL A O 1
ATOM 688 N N . GLY A 1 90 ? 10.553 1.240 -11.541 1.00 94.06 90 GLY A N 1
ATOM 689 C CA . GLY A 1 90 ? 9.935 2.124 -10.544 1.00 94.06 90 GLY A CA 1
ATOM 690 C C . GLY A 1 90 ? 8.491 1.754 -10.182 1.00 94.06 90 GLY A C 1
ATOM 691 O O . GLY A 1 90 ? 7.696 2.614 -9.787 1.00 94.06 90 GLY A O 1
ATOM 692 N N . LYS A 1 91 ? 8.118 0.481 -10.365 1.00 96.75 91 LYS A N 1
ATOM 693 C CA . LYS A 1 91 ? 6.789 -0.046 -10.024 1.00 96.75 91 LYS A CA 1
ATOM 694 C C . LYS A 1 91 ? 6.843 -0.982 -8.829 1.00 96.75 91 LYS A C 1
ATOM 696 O O . LYS A 1 91 ? 7.829 -1.692 -8.645 1.00 96.75 91 LYS A O 1
ATOM 701 N N . ILE A 1 92 ? 5.739 -1.052 -8.097 1.00 97.31 92 ILE A N 1
ATOM 702 C CA . ILE A 1 92 ? 5.538 -1.948 -6.957 1.00 97.31 92 ILE A CA 1
ATOM 703 C C . ILE A 1 92 ? 4.125 -2.544 -6.976 1.00 97.31 92 ILE A C 1
ATOM 705 O O . ILE A 1 92 ? 3.219 -2.001 -7.614 1.00 97.31 92 ILE A O 1
ATOM 709 N N . ARG A 1 93 ? 3.925 -3.692 -6.320 1.00 97.38 93 ARG A N 1
ATOM 710 C CA . ARG A 1 93 ? 2.596 -4.303 -6.184 1.00 97.38 93 ARG A CA 1
ATOM 711 C C . ARG A 1 93 ? 1.700 -3.422 -5.312 1.00 97.38 93 ARG A C 1
ATOM 713 O O . ARG A 1 93 ? 2.119 -2.948 -4.269 1.00 97.38 93 ARG A O 1
ATOM 720 N N . CYS A 1 94 ? 0.449 -3.227 -5.713 1.00 98.06 94 CYS A N 1
ATOM 721 C CA . CYS A 1 94 ? -0.502 -2.439 -4.935 1.00 98.06 94 CYS A CA 1
ATOM 722 C C . CYS A 1 94 ? -1.250 -3.316 -3.909 1.00 98.06 94 CYS A C 1
ATOM 724 O O . CYS A 1 94 ? -1.973 -4.225 -4.326 1.00 98.06 94 CYS A O 1
ATOM 726 N N . PRO A 1 95 ? -1.153 -3.050 -2.592 1.00 96.94 95 PRO A N 1
ATOM 727 C CA . PRO A 1 95 ? -1.809 -3.842 -1.550 1.00 96.94 95 PRO A CA 1
ATOM 728 C C . PRO A 1 95 ? -3.265 -3.429 -1.282 1.00 96.94 95 PRO A C 1
ATOM 730 O O . PRO A 1 95 ? -3.845 -3.856 -0.290 1.00 96.94 95 PRO A O 1
ATOM 733 N N . CYS A 1 96 ? -3.872 -2.570 -2.106 1.00 97.75 96 CYS A N 1
ATOM 734 C CA . CYS A 1 96 ? -5.241 -2.123 -1.860 1.00 97.75 96 CYS A CA 1
ATOM 735 C C . CYS A 1 96 ? -6.271 -3.231 -2.146 1.00 97.75 96 CYS A C 1
ATOM 737 O O . CYS A 1 96 ? -6.020 -4.130 -2.952 1.00 97.75 96 CYS A O 1
ATOM 739 N N . LYS A 1 97 ? -7.470 -3.125 -1.557 1.00 95.81 97 LYS A N 1
ATOM 740 C CA . LYS A 1 97 ? -8.558 -4.124 -1.683 1.00 95.81 97 LYS A CA 1
ATOM 741 C C . LYS A 1 97 ? -8.956 -4.453 -3.124 1.00 95.81 97 LYS A C 1
ATOM 743 O O . LYS A 1 97 ? -9.396 -5.567 -3.402 1.00 95.81 97 LYS A O 1
ATOM 748 N N . SER A 1 98 ? -8.828 -3.476 -4.022 1.00 97.06 98 SER A N 1
ATOM 749 C CA . SER A 1 98 ? -9.157 -3.621 -5.445 1.00 97.06 98 SER A CA 1
ATOM 750 C C . SER A 1 98 ? -8.059 -4.373 -6.203 1.00 97.06 98 SER A C 1
ATOM 752 O O . SER A 1 98 ? -8.334 -5.279 -6.983 1.00 97.06 98 SER A O 1
ATOM 754 N N . CYS A 1 99 ? -6.793 -4.045 -5.934 1.00 97.38 99 CYS A N 1
ATOM 755 C CA . CYS A 1 99 ? -5.657 -4.625 -6.644 1.00 97.38 99 CYS A CA 1
ATOM 756 C C . CYS A 1 99 ? -5.194 -5.966 -6.064 1.00 97.38 99 CYS A C 1
ATOM 758 O O . CYS A 1 99 ? -4.598 -6.752 -6.799 1.00 97.38 99 CYS A O 1
ATOM 760 N N . ARG A 1 100 ? -5.412 -6.205 -4.762 1.00 94.56 100 ARG A N 1
ATOM 761 C CA . ARG A 1 100 ? -5.054 -7.428 -4.018 1.00 94.56 100 ARG A CA 1
ATOM 762 C C . ARG A 1 100 ? -3.642 -7.910 -4.299 1.00 94.56 100 ARG A C 1
ATOM 764 O O . ARG A 1 100 ? -3.412 -9.087 -4.563 1.00 94.56 100 ARG A O 1
ATOM 771 N N . THR A 1 101 ? -2.679 -6.991 -4.325 1.00 95.38 101 THR A N 1
ATOM 772 C CA . THR A 1 101 ? -1.271 -7.229 -4.677 1.00 95.38 101 THR A CA 1
ATOM 773 C C . THR A 1 101 ? -1.023 -7.726 -6.109 1.00 95.38 101 THR A C 1
ATOM 775 O O . THR A 1 101 ? 0.128 -7.900 -6.487 1.00 95.38 101 THR A O 1
ATOM 778 N N . ILE A 1 102 ? -2.037 -7.923 -6.957 1.00 95.00 102 ILE A N 1
ATOM 779 C CA . ILE A 1 102 ? -1.885 -8.391 -8.346 1.00 95.00 102 ILE A CA 1
ATOM 780 C C . ILE A 1 102 ? -1.394 -7.256 -9.253 1.00 95.00 102 ILE A C 1
ATOM 782 O O . ILE A 1 102 ? -0.490 -7.462 -10.060 1.00 95.00 102 ILE A O 1
ATOM 786 N N . LEU A 1 103 ? -1.929 -6.046 -9.108 1.00 96.94 103 LEU A N 1
ATOM 787 C CA . LEU A 1 103 ? -1.552 -4.936 -9.983 1.00 96.94 103 LEU A CA 1
ATOM 788 C C . LEU A 1 103 ? -0.195 -4.330 -9.597 1.00 96.94 103 LEU A C 1
ATOM 790 O O . LEU A 1 103 ? 0.062 -4.083 -8.418 1.00 96.94 103 LEU A O 1
ATOM 794 N N . TRP A 1 104 ? 0.637 -4.038 -10.599 1.00 97.50 104 TRP A N 1
ATOM 795 C CA . TRP A 1 104 ? 1.830 -3.203 -10.457 1.00 97.50 104 TRP A CA 1
ATOM 796 C C . TRP A 1 104 ? 1.487 -1.743 -10.752 1.00 97.50 104 TRP A C 1
ATOM 798 O O . TRP A 1 104 ? 1.005 -1.428 -11.840 1.00 97.50 104 TRP A O 1
ATOM 808 N N . VAL A 1 105 ? 1.784 -0.851 -9.815 1.00 97.56 105 VAL A N 1
ATOM 809 C CA . VAL A 1 105 ? 1.562 0.595 -9.940 1.00 97.56 105 VAL A CA 1
ATOM 810 C C . VAL A 1 105 ? 2.876 1.339 -9.732 1.00 97.56 105 VAL A C 1
ATOM 812 O O . VAL A 1 105 ? 3.795 0.817 -9.101 1.00 97.56 105 VAL A O 1
ATOM 815 N N . SER A 1 106 ? 2.997 2.551 -10.274 1.00 97.25 106 SER A N 1
ATOM 816 C CA . SER A 1 106 ? 4.130 3.413 -9.922 1.00 97.25 106 SER A CA 1
ATOM 817 C C . SER A 1 106 ? 4.013 3.839 -8.459 1.00 97.25 106 SER A C 1
ATOM 819 O O . SER A 1 106 ? 2.904 3.966 -7.933 1.00 97.25 106 SER A O 1
ATOM 821 N N . ILE A 1 107 ? 5.142 4.120 -7.805 1.00 94.06 107 ILE A N 1
ATOM 822 C CA . ILE A 1 107 ? 5.124 4.603 -6.414 1.00 94.06 107 ILE A CA 1
ATOM 823 C C . ILE A 1 107 ? 4.280 5.876 -6.249 1.00 94.06 107 ILE A C 1
ATOM 825 O O . ILE A 1 107 ? 3.621 6.056 -5.230 1.00 94.06 107 ILE A O 1
ATOM 829 N N . LYS A 1 108 ? 4.235 6.720 -7.291 1.00 93.38 108 LYS A N 1
ATOM 830 C CA . LYS A 1 108 ? 3.437 7.951 -7.326 1.00 93.38 108 LYS A CA 1
ATOM 831 C C . LYS A 1 108 ? 1.934 7.667 -7.217 1.00 93.38 108 LYS A C 1
ATOM 833 O O . LYS A 1 108 ? 1.243 8.390 -6.519 1.00 93.38 108 LYS A O 1
ATOM 838 N N . HIS A 1 109 ? 1.443 6.602 -7.855 1.00 96.81 109 HIS A N 1
ATOM 839 C CA . HIS A 1 109 ? 0.022 6.224 -7.831 1.00 96.81 109 HIS A CA 1
ATOM 840 C C . HIS A 1 109 ? -0.347 5.264 -6.695 1.00 96.81 109 HIS A C 1
ATOM 842 O O . HIS A 1 109 ? -1.529 5.010 -6.460 1.00 96.81 109 HIS A O 1
ATOM 848 N N . LEU A 1 110 ? 0.639 4.708 -5.986 1.00 97.31 110 LEU A N 1
ATOM 849 C CA . LEU A 1 110 ? 0.387 3.762 -4.902 1.00 97.31 110 LEU A CA 1
ATOM 850 C C . LEU A 1 110 ? -0.450 4.395 -3.781 1.00 97.31 110 LEU A C 1
ATOM 852 O O . LEU A 1 110 ? -1.419 3.780 -3.333 1.00 97.31 110 LEU A O 1
ATOM 856 N N . SER A 1 111 ? -0.108 5.626 -3.385 1.00 96.69 111 SER A N 1
ATOM 857 C CA . SER A 1 111 ? -0.861 6.385 -2.379 1.00 96.69 111 SER A CA 1
ATOM 858 C C . SER A 1 111 ? -2.317 6.579 -2.814 1.00 96.69 111 SER A C 1
ATOM 860 O O . SER A 1 111 ? -3.227 6.183 -2.090 1.00 96.69 111 SER A O 1
ATOM 862 N N . ASP A 1 112 ? -2.550 7.044 -4.047 1.00 97.50 112 ASP A N 1
ATOM 863 C CA . ASP A 1 112 ? -3.897 7.264 -4.594 1.00 97.50 112 ASP A CA 1
ATOM 864 C C . ASP A 1 112 ? -4.755 5.994 -4.572 1.00 97.50 112 ASP A C 1
ATOM 866 O O . ASP A 1 112 ? -5.936 6.032 -4.219 1.00 97.50 112 ASP A O 1
ATOM 870 N N . HIS A 1 113 ? -4.174 4.846 -4.932 1.00 98.00 113 HIS A N 1
ATOM 871 C CA . HIS A 1 113 ? -4.888 3.570 -4.913 1.00 98.00 113 HIS A CA 1
ATOM 872 C C . HIS A 1 113 ? -5.287 3.158 -3.492 1.00 98.00 113 HIS A C 1
ATOM 874 O O . HIS A 1 113 ? -6.417 2.706 -3.281 1.00 98.00 113 HIS A O 1
ATOM 880 N N . ILE A 1 114 ? -4.386 3.305 -2.518 1.00 97.31 114 ILE A N 1
ATOM 881 C CA . ILE A 1 114 ? -4.665 2.957 -1.120 1.00 97.31 114 ILE A CA 1
ATOM 882 C C . ILE A 1 114 ? -5.676 3.946 -0.521 1.00 97.31 114 ILE A C 1
ATOM 884 O O . ILE A 1 114 ? -6.634 3.520 0.122 1.00 97.31 114 ILE A O 1
ATOM 888 N N . MET A 1 115 ? -5.564 5.237 -0.835 1.00 96.94 115 MET A N 1
ATOM 889 C CA . MET A 1 115 ? -6.539 6.263 -0.459 1.00 96.94 115 MET A CA 1
ATOM 890 C C . MET A 1 115 ? -7.917 6.033 -1.082 1.00 96.94 115 MET A C 1
ATOM 892 O O . MET A 1 115 ? -8.932 6.298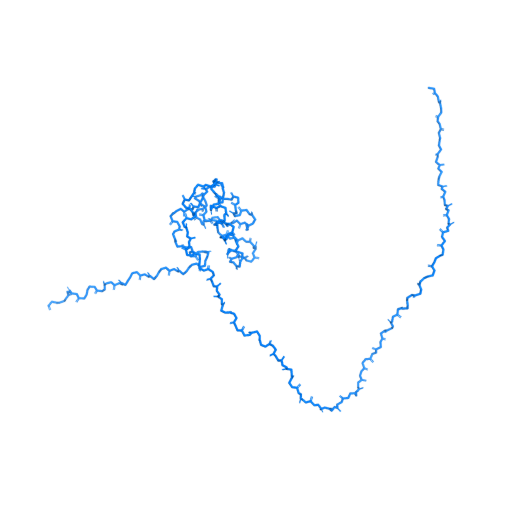 -0.445 1.00 96.94 115 MET A O 1
ATOM 896 N N . ARG A 1 116 ? -8.009 5.514 -2.312 1.00 97.00 116 ARG A N 1
ATOM 897 C CA . ARG A 1 116 ? -9.296 5.298 -2.998 1.00 97.00 116 ARG A CA 1
ATOM 898 C C . ARG A 1 116 ? -9.976 3.981 -2.638 1.00 97.00 116 ARG A C 1
ATOM 900 O O . ARG A 1 116 ? -11.207 3.934 -2.607 1.00 97.00 116 ARG A O 1
ATOM 907 N N . HIS A 1 117 ? -9.213 2.931 -2.358 1.00 96.75 117 HIS A N 1
ATOM 908 C CA . HIS A 1 117 ? -9.760 1.581 -2.173 1.00 96.75 117 HIS A CA 1
ATOM 909 C C . HIS A 1 117 ? -9.546 1.003 -0.770 1.00 96.75 117 HIS A C 1
ATOM 911 O O . HIS A 1 117 ? -10.179 0.008 -0.421 1.00 96.75 117 HIS A O 1
ATOM 917 N N . GLY A 1 118 ? -8.692 1.624 0.044 1.00 95.81 118 GLY A N 1
ATOM 918 C CA . GLY A 1 118 ? -8.266 1.094 1.335 1.00 95.81 118 GLY A CA 1
ATOM 919 C C . GLY A 1 118 ? -7.301 -0.083 1.196 1.00 95.81 118 GLY A C 1
ATOM 920 O O . GLY A 1 118 ? -7.185 -0.707 0.137 1.00 95.81 118 GLY A O 1
ATOM 921 N N . PHE A 1 119 ? -6.609 -0.392 2.288 1.00 95.88 119 PHE A N 1
ATOM 922 C CA . PHE A 1 119 ? -5.678 -1.513 2.360 1.00 95.88 119 PHE A CA 1
ATOM 923 C C . PHE A 1 119 ? -6.425 -2.856 2.390 1.00 95.88 119 PHE A C 1
ATOM 925 O O . PHE A 1 119 ? -7.513 -2.958 2.965 1.00 95.88 119 PHE A O 1
ATOM 932 N N . ASP A 1 120 ? -5.870 -3.888 1.757 1.00 95.75 120 ASP A N 1
ATOM 933 C CA . ASP A 1 120 ? -6.416 -5.241 1.830 1.00 95.75 120 ASP A CA 1
ATOM 934 C C . ASP A 1 120 ? -6.127 -5.877 3.196 1.00 95.75 120 ASP A C 1
ATOM 936 O O . ASP A 1 120 ? -5.003 -6.278 3.485 1.00 95.75 120 ASP A O 1
ATOM 940 N N . LEU A 1 121 ? -7.159 -6.002 4.034 1.00 93.38 121 LEU A N 1
ATOM 941 C CA . LEU A 1 121 ? -7.045 -6.591 5.373 1.00 93.38 121 LEU A CA 1
ATOM 942 C C . LEU A 1 121 ? -6.745 -8.100 5.343 1.00 93.38 121 LEU A C 1
ATOM 944 O O . LEU A 1 121 ? -6.316 -8.665 6.348 1.00 93.38 121 LEU A O 1
ATOM 948 N N . GLY A 1 122 ? -6.954 -8.761 4.197 1.00 92.69 122 GLY A N 1
ATOM 949 C CA . GLY A 1 122 ? -6.522 -10.142 3.986 1.00 92.69 122 GLY A CA 1
ATOM 950 C C . GLY A 1 122 ? -5.007 -10.269 3.812 1.00 92.69 122 GLY A C 1
ATOM 951 O O . GLY A 1 122 ? -4.442 -11.338 4.047 1.00 92.69 122 GLY A O 1
ATOM 952 N N . TYR A 1 123 ? -4.323 -9.181 3.454 1.00 93.38 123 TYR A N 1
ATOM 953 C CA . TYR A 1 123 ? -2.884 -9.153 3.230 1.00 93.38 123 TYR A CA 1
ATOM 954 C C . TYR A 1 123 ? -2.122 -8.869 4.534 1.00 93.38 123 TYR A C 1
ATOM 956 O O . TYR A 1 123 ? -1.573 -7.789 4.745 1.00 93.38 123 TYR A O 1
ATOM 964 N N . LYS A 1 124 ? -2.125 -9.861 5.434 1.00 89.75 124 LYS A N 1
ATOM 965 C CA . LYS A 1 124 ? -1.565 -9.758 6.797 1.00 89.75 124 LYS A CA 1
ATOM 966 C C . LYS A 1 124 ? -0.034 -9.750 6.837 1.00 89.75 124 LYS A C 1
ATOM 968 O O . LYS A 1 124 ? 0.555 -8.990 7.604 1.00 89.75 124 LYS A O 1
ATOM 973 N N . THR A 1 125 ? 0.590 -10.580 6.003 1.00 90.94 125 THR A N 1
ATOM 974 C CA . THR A 1 125 ? 2.050 -10.671 5.868 1.00 90.94 125 THR A CA 1
ATOM 975 C C . THR A 1 125 ? 2.461 -9.997 4.571 1.00 90.94 125 THR A C 1
ATOM 977 O O . THR A 1 125 ? 2.108 -10.442 3.475 1.00 90.94 125 THR A O 1
ATOM 980 N N . TRP A 1 126 ? 3.211 -8.912 4.676 1.00 92.94 126 TRP A N 1
ATOM 981 C CA . TRP A 1 126 ? 3.626 -8.069 3.570 1.00 92.94 126 TRP A CA 1
ATOM 982 C C . TRP A 1 126 ? 4.859 -8.625 2.859 1.00 92.94 126 TRP A C 1
ATOM 984 O O . TRP A 1 126 ? 5.827 -7.909 2.618 1.00 92.94 126 TRP A O 1
ATOM 994 N N . VAL A 1 127 ? 4.802 -9.897 2.456 1.00 91.56 127 VAL A N 1
ATOM 995 C CA . VAL A 1 127 ? 5.921 -10.611 1.816 1.00 91.56 127 VAL A CA 1
ATOM 996 C C . VAL A 1 127 ? 6.427 -9.925 0.546 1.00 91.56 127 VAL A C 1
ATOM 998 O O . VAL A 1 127 ? 7.619 -9.913 0.264 1.00 91.56 127 VAL A O 1
ATOM 1001 N N . ARG A 1 128 ? 5.535 -9.276 -0.215 1.00 92.50 128 ARG A N 1
ATOM 1002 C CA . ARG A 1 128 ? 5.909 -8.499 -1.415 1.00 92.50 128 ARG A CA 1
ATOM 1003 C C . ARG A 1 128 ? 6.403 -7.085 -1.102 1.00 92.50 128 ARG A C 1
ATOM 1005 O O . ARG A 1 128 ? 6.729 -6.353 -2.028 1.00 92.50 128 ARG A O 1
ATOM 1012 N N . HIS A 1 129 ? 6.411 -6.701 0.172 1.00 93.06 129 HIS A N 1
ATOM 1013 C CA . HIS A 1 129 ? 6.908 -5.420 0.674 1.00 93.06 129 HIS A CA 1
ATOM 1014 C C . HIS A 1 129 ? 7.927 -5.628 1.811 1.00 93.06 129 HIS A C 1
ATOM 1016 O O . HIS A 1 129 ? 8.019 -4.806 2.717 1.00 93.06 129 HIS A O 1
ATOM 1022 N N . GLY A 1 130 ? 8.705 -6.715 1.752 1.00 89.50 130 GLY A N 1
ATOM 1023 C CA . GLY A 1 130 ? 9.905 -6.896 2.577 1.00 89.50 130 GLY A CA 1
ATOM 1024 C C . GLY A 1 130 ? 9.698 -7.566 3.936 1.00 89.50 130 GLY A C 1
ATOM 1025 O O . GLY A 1 130 ? 10.669 -7.718 4.668 1.00 89.50 130 GLY A O 1
ATOM 1026 N N . GLU A 1 131 ? 8.481 -7.995 4.279 1.00 90.44 131 GLU A N 1
ATOM 1027 C CA . GLU A 1 131 ? 8.275 -8.806 5.484 1.00 90.44 131 GLU A CA 1
ATOM 1028 C C . GLU A 1 131 ? 8.695 -10.263 5.232 1.00 90.44 131 GLU A C 1
ATOM 1030 O O . GLU A 1 131 ? 8.367 -10.815 4.175 1.00 90.44 131 GLU A O 1
ATOM 1035 N N . PRO A 1 132 ? 9.395 -10.920 6.172 1.00 86.31 132 PRO A N 1
ATOM 1036 C CA . PRO A 1 132 ? 9.709 -12.336 6.042 1.00 86.31 132 PRO A CA 1
ATOM 1037 C C . PRO A 1 132 ? 8.428 -13.176 5.954 1.00 86.31 132 PRO A C 1
ATOM 1039 O O . PRO A 1 132 ? 7.426 -12.907 6.619 1.00 86.31 132 PRO A O 1
ATOM 1042 N N . ALA A 1 133 ? 8.458 -14.222 5.127 1.00 83.62 133 ALA A N 1
ATOM 1043 C CA . ALA A 1 133 ? 7.390 -15.210 5.125 1.00 83.62 133 ALA A CA 1
ATOM 1044 C C . ALA A 1 133 ? 7.374 -15.943 6.474 1.00 83.62 133 ALA A C 1
ATOM 1046 O O . ALA A 1 133 ? 8.430 -16.314 6.989 1.00 83.62 133 ALA A O 1
ATOM 1047 N N . LEU A 1 134 ? 6.182 -16.168 7.035 1.00 79.31 134 LEU A N 1
ATOM 1048 C CA . LEU A 1 134 ? 6.052 -17.027 8.210 1.00 79.31 134 LEU A CA 1
ATOM 1049 C C . LEU A 1 134 ? 6.579 -18.429 7.863 1.00 79.31 134 LEU A C 1
ATOM 1051 O O . LEU A 1 134 ? 6.251 -18.940 6.785 1.00 79.31 134 LEU A O 1
ATOM 1055 N N . PRO A 1 135 ? 7.381 -19.056 8.742 1.00 78.19 135 PRO A N 1
ATOM 1056 C CA . PRO A 1 135 ? 7.809 -20.427 8.525 1.00 78.19 135 PRO A CA 1
ATOM 1057 C C . PRO A 1 135 ? 6.577 -21.342 8.450 1.00 78.19 135 PRO A C 1
ATOM 1059 O O . PRO A 1 135 ? 5.569 -21.071 9.116 1.00 78.19 135 PRO A O 1
ATOM 1062 N N . PRO A 1 136 ? 6.624 -22.418 7.643 1.00 75.75 136 PRO A N 1
ATOM 1063 C CA . PRO A 1 136 ? 5.556 -23.405 7.648 1.00 75.75 136 PRO A CA 1
ATOM 1064 C C . PRO A 1 136 ? 5.384 -23.948 9.075 1.00 75.75 136 PRO A C 1
ATOM 1066 O O . PRO A 1 136 ? 6.382 -24.079 9.795 1.00 75.75 136 PRO A O 1
ATOM 1069 N N . PRO A 1 137 ? 4.148 -24.258 9.510 1.00 77.12 137 PRO A N 1
ATOM 1070 C CA . PRO A 1 137 ? 3.946 -24.890 10.804 1.00 77.12 137 PRO A CA 1
ATOM 1071 C C . PRO A 1 137 ? 4.812 -26.156 10.873 1.00 77.12 137 PRO A C 1
ATOM 1073 O O . PRO A 1 137 ? 4.932 -26.855 9.858 1.00 77.12 137 PRO A O 1
ATOM 1076 N N . PRO A 1 138 ? 5.441 -26.448 12.028 1.00 75.56 138 PRO A N 1
ATOM 1077 C CA . PRO A 1 138 ? 6.227 -27.661 12.177 1.00 75.56 138 PRO A CA 1
ATOM 1078 C C . PRO A 1 138 ? 5.334 -28.838 11.795 1.00 75.56 138 PRO A C 1
ATOM 1080 O O . PRO A 1 138 ? 4.250 -29.013 12.354 1.00 75.56 138 PRO A O 1
ATOM 1083 N N . SER A 1 139 ? 5.751 -29.590 10.777 1.00 72.94 139 SER A N 1
ATOM 1084 C CA . SER A 1 139 ? 5.028 -30.784 10.361 1.00 72.94 139 SER A CA 1
ATOM 1085 C C . SER A 1 139 ? 5.052 -31.741 11.542 1.00 72.94 139 SER A C 1
ATOM 1087 O O . SER A 1 139 ? 6.111 -32.256 11.893 1.00 72.94 139 SER A O 1
ATOM 1089 N N . VAL A 1 140 ? 3.901 -31.931 12.188 1.00 67.75 140 VAL A N 1
ATOM 1090 C CA . VAL A 1 140 ? 3.719 -32.994 13.172 1.00 67.75 140 VAL A CA 1
ATOM 1091 C C . VAL A 1 140 ? 3.860 -34.288 12.384 1.00 67.75 140 VAL A C 1
ATOM 1093 O O . VAL A 1 140 ? 2.918 -34.736 11.735 1.00 67.75 140 VAL A O 1
ATOM 1096 N N . THR A 1 141 ? 5.063 -34.855 12.351 1.00 60.69 141 THR A N 1
ATOM 1097 C CA . THR A 1 141 ? 5.213 -36.259 12.000 1.00 60.69 141 THR A CA 1
ATOM 1098 C C . THR A 1 141 ? 4.522 -37.007 13.121 1.00 60.69 141 THR A C 1
ATOM 1100 O O . THR A 1 141 ? 5.065 -37.096 14.214 1.00 60.69 141 THR A O 1
ATOM 1103 N N . ASP A 1 142 ? 3.289 -37.447 12.891 1.00 57.91 142 ASP A N 1
ATOM 1104 C CA . ASP A 1 142 ? 2.629 -38.396 13.774 1.00 57.91 142 ASP A CA 1
ATOM 1105 C C . ASP A 1 142 ? 3.358 -39.733 13.629 1.00 57.91 142 ASP A C 1
ATOM 1107 O O . ASP A 1 142 ? 3.077 -40.547 12.754 1.00 57.91 142 ASP A O 1
ATOM 1111 N N . ASN A 1 143 ? 4.392 -39.911 14.443 1.00 63.53 143 ASN A N 1
ATOM 1112 C CA . ASN A 1 143 ? 5.147 -41.147 14.574 1.00 63.53 143 ASN A CA 1
ATOM 1113 C C . ASN A 1 143 ? 4.512 -42.103 15.601 1.00 63.53 143 ASN A C 1
ATOM 1115 O O . ASN A 1 143 ? 5.186 -43.004 16.093 1.00 63.53 143 ASN A O 1
ATOM 1119 N N . THR A 1 144 ? 3.205 -41.980 15.874 1.00 62.41 144 THR A N 1
ATOM 1120 C CA . THR A 1 144 ? 2.465 -42.916 16.737 1.00 62.41 144 THR A CA 1
ATOM 1121 C C . THR A 1 144 ? 1.524 -43.807 15.933 1.00 62.41 144 THR A C 1
ATOM 1123 O O . THR A 1 144 ? 0.330 -43.891 16.208 1.00 62.41 144 THR A O 1
ATOM 1126 N N . ARG A 1 145 ? 2.058 -44.543 14.954 1.00 60.94 145 ARG A N 1
ATOM 1127 C CA . ARG A 1 145 ? 1.494 -45.855 14.608 1.00 60.94 145 ARG A CA 1
ATOM 1128 C C . ARG A 1 145 ? 2.460 -46.683 13.771 1.00 60.94 145 ARG A C 1
ATOM 1130 O O . ARG A 1 145 ? 2.511 -46.533 12.558 1.00 60.94 145 ARG A O 1
ATOM 1137 N N . GLN A 1 146 ? 3.149 -47.623 14.404 1.00 49.38 146 GLN A N 1
ATOM 1138 C CA . GLN A 1 146 ? 3.512 -48.883 13.755 1.00 49.38 146 GLN A CA 1
ATOM 1139 C C . GLN A 1 146 ? 3.420 -50.038 14.773 1.00 49.38 146 GLN A C 1
ATOM 1141 O O . GLN A 1 146 ? 3.454 -49.762 15.973 1.00 49.38 146 GLN A O 1
ATOM 1146 N N . PRO A 1 147 ? 3.143 -51.261 14.279 1.00 59.06 147 PRO A N 1
ATOM 1147 C CA . PRO A 1 147 ? 2.316 -52.291 14.922 1.00 59.06 147 PRO A CA 1
ATOM 1148 C C . PRO A 1 147 ? 3.000 -53.100 16.024 1.00 59.06 147 PRO A C 1
ATOM 1150 O O . PRO A 1 147 ? 4.249 -53.168 16.031 1.00 59.06 147 PRO A O 1
#

Sequence (147 aa):
MSPGKVAGDKTGSKNRSEFTESLPKPESTADRVYSRTAAAVAAVEPSPQPTEVMVIDDKSWTLLGRHEREFYIGLEKFINHCKPLMSSVGKIRCPCKSCRTILWVSIKHLSDHIMRHGFDLGYKTWVRHGEPALPPPPSVTDNTRQP

pLDDT: mean 74.52, std 22.28, range [36.62, 98.06]